Protein AF-A0A800ASK6-F1 (afdb_monomer_lite)

pLDDT: mean 94.33, std 5.46, range [66.62, 98.25]

Secondary structure (DSSP, 8-state):
----S-SS-HHHHHHHHGGGGTEEEEEETTEEEEEES-GGGHHHHHHHHHHHHHHH--

Radius of gyration: 11.34 Å; chains: 1; bounding box: 24×25×28 Å

Sequence (58 aa):
AGAKGVSLKAGDWVKKVAPIVSGGGGGRPDFAQAGGKDPSKIEDAKKEALEFVKRAFS

Foldseek 3Di:
DFDPPDPQFQQVLCQQLQVQQQKDWGDGRRDIDMDHDHPVRVVVSVVSSVVVVVVSVD

Structure (mmCIF, N/CA/C/O backbone):
data_AF-A0A800ASK6-F1
#
_entry.id   AF-A0A800ASK6-F1
#
loop_
_atom_site.group_PDB
_atom_site.id
_atom_site.type_symbol
_atom_site.label_atom_id
_atom_site.label_alt_id
_atom_site.label_comp_id
_atom_site.label_asym_id
_atom_site.label_entity_id
_atom_site.label_seq_id
_atom_site.pdbx_PDB_ins_code
_atom_site.Cartn_x
_atom_site.Cartn_y
_atom_site.Cartn_z
_atom_site.occupancy
_atom_site.B_iso_or_equiv
_atom_site.auth_seq_id
_atom_site.auth_comp_id
_atom_site.auth_asym_id
_atom_site.auth_atom_id
_atom_site.pdbx_PDB_model_num
ATOM 1 N N . ALA A 1 1 ? -4.147 -13.203 13.311 1.00 66.62 1 ALA A N 1
ATOM 2 C CA . ALA A 1 1 ? -3.041 -12.261 13.057 1.00 66.62 1 ALA A CA 1
ATOM 3 C C . ALA A 1 1 ? -3.472 -11.310 11.946 1.00 66.62 1 ALA A C 1
ATOM 5 O O . ALA A 1 1 ? -4.036 -11.799 10.972 1.00 66.62 1 ALA A O 1
ATOM 6 N N . GLY A 1 2 ? -3.273 -10.004 12.143 1.00 80.12 2 GLY A N 1
ATOM 7 C CA . GLY A 1 2 ? -3.771 -8.906 11.301 1.00 80.12 2 GLY A CA 1
ATOM 8 C C . GLY A 1 2 ? -4.161 -7.700 12.167 1.00 80.12 2 GLY A C 1
ATOM 9 O O . GLY A 1 2 ? -4.426 -7.871 13.361 1.00 80.12 2 GLY A O 1
ATOM 10 N N . ALA A 1 3 ? -4.156 -6.492 11.602 1.00 85.94 3 ALA A N 1
ATOM 11 C CA . ALA A 1 3 ? -4.532 -5.278 12.328 1.00 85.94 3 ALA A CA 1
ATOM 12 C C . ALA A 1 3 ? -6.037 -5.287 12.661 1.00 85.94 3 ALA A C 1
ATOM 14 O O . ALA A 1 3 ? -6.865 -5.594 11.806 1.00 85.94 3 ALA A O 1
ATOM 15 N N . LYS A 1 4 ? -6.405 -4.962 13.907 1.00 87.25 4 LYS A N 1
ATOM 16 C CA . LYS A 1 4 ? -7.802 -4.940 14.383 1.00 87.25 4 LYS A CA 1
ATOM 17 C C . LYS A 1 4 ? -8.193 -3.539 14.843 1.00 87.25 4 LYS A C 1
ATOM 19 O O . LYS A 1 4 ? -7.351 -2.815 15.357 1.00 87.25 4 LYS A O 1
ATOM 24 N N . GLY A 1 5 ? -9.471 -3.186 14.686 1.00 86.81 5 GLY A N 1
ATOM 25 C CA . GLY A 1 5 ? -9.999 -1.882 15.115 1.00 86.81 5 GLY A CA 1
ATOM 26 C C . GLY A 1 5 ? -9.556 -0.702 14.245 1.00 86.81 5 GLY A C 1
ATOM 27 O O . GLY A 1 5 ? -9.703 0.442 14.655 1.00 86.81 5 GLY A O 1
ATOM 28 N N . VAL A 1 6 ? -9.013 -0.973 13.055 1.00 88.56 6 VAL A N 1
ATOM 29 C CA . VAL A 1 6 ? -8.565 0.047 12.103 1.00 88.56 6 VAL A CA 1
ATOM 30 C C . VAL A 1 6 ? -9.633 0.220 11.025 1.00 88.56 6 VAL A C 1
ATOM 32 O O . VAL A 1 6 ? -10.083 -0.764 10.441 1.00 88.56 6 VAL A O 1
ATOM 35 N N . SER A 1 7 ? -10.055 1.460 10.767 1.00 89.44 7 SER A N 1
ATOM 36 C CA . SER A 1 7 ? -11.054 1.789 9.736 1.00 89.44 7 SER A CA 1
ATOM 37 C C . SER A 1 7 ? -10.517 1.598 8.313 1.00 89.44 7 SER A C 1
ATOM 39 O O . SER A 1 7 ? -11.268 1.254 7.399 1.00 89.44 7 SER A O 1
ATOM 41 N N . LEU A 1 8 ? -9.209 1.783 8.132 1.00 93.50 8 LEU A N 1
ATOM 42 C CA . LEU A 1 8 ? -8.514 1.565 6.873 1.00 93.50 8 LEU A CA 1
ATOM 43 C C . LEU A 1 8 ? -8.342 0.068 6.580 1.00 93.50 8 LEU A C 1
ATOM 45 O O . LEU A 1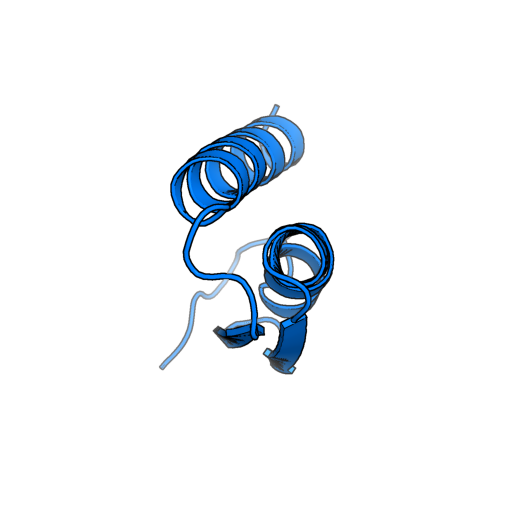 8 ? -7.727 -0.663 7.356 1.00 93.50 8 LEU A O 1
ATOM 49 N N . LYS A 1 9 ? -8.826 -0.380 5.417 1.00 95.00 9 LYS A N 1
ATOM 50 C CA . LYS A 1 9 ? -8.663 -1.765 4.954 1.00 95.00 9 LYS A CA 1
ATOM 51 C C . LYS A 1 9 ? -7.296 -1.952 4.295 1.00 95.00 9 LYS A C 1
ATOM 53 O O . LYS A 1 9 ? -6.972 -1.265 3.326 1.00 95.00 9 LYS A O 1
ATOM 58 N N . ALA A 1 10 ? -6.536 -2.954 4.738 1.00 96.00 10 ALA A N 1
ATOM 59 C CA . ALA A 1 10 ? -5.220 -3.276 4.178 1.00 96.00 10 ALA A CA 1
ATOM 60 C C . ALA A 1 10 ? -5.269 -3.557 2.663 1.00 96.00 10 ALA A C 1
ATOM 62 O O . ALA A 1 10 ? -4.362 -3.176 1.925 1.00 96.00 10 ALA A O 1
ATOM 63 N N . GLY A 1 11 ? -6.352 -4.182 2.184 1.00 96.06 11 GLY A N 1
ATOM 64 C CA . GLY A 1 11 ? -6.568 -4.450 0.761 1.00 96.06 11 GLY A CA 1
ATOM 65 C C . GLY A 1 11 ? -6.635 -3.188 -0.106 1.00 96.06 11 GLY A C 1
ATOM 66 O O . GLY A 1 11 ? -6.086 -3.181 -1.205 1.00 96.06 11 GLY A O 1
ATOM 67 N N . ASP A 1 12 ? -7.259 -2.118 0.385 1.00 95.81 12 ASP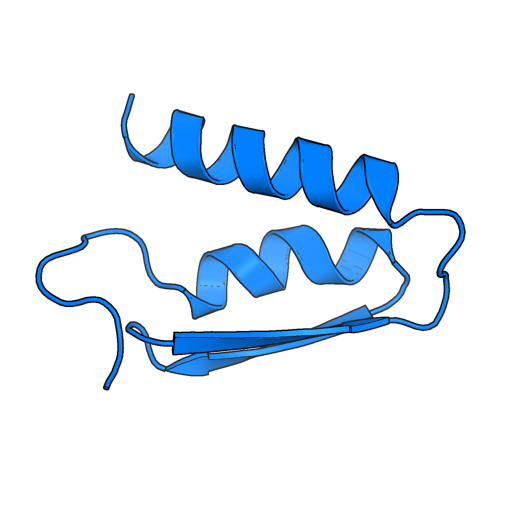 A N 1
ATOM 68 C CA . ASP 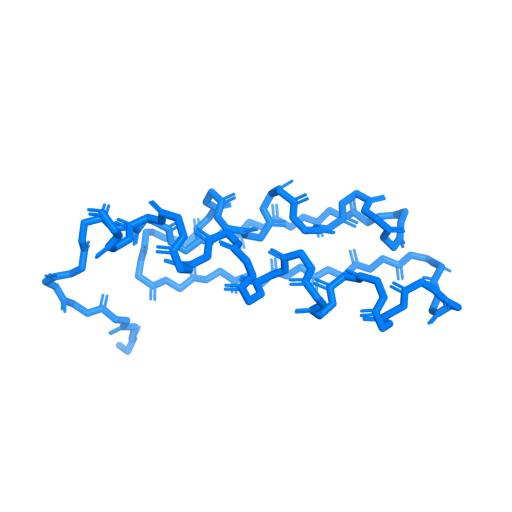A 1 12 ? -7.371 -0.858 -0.361 1.00 95.81 12 ASP A CA 1
ATOM 69 C C . ASP A 1 12 ? -6.017 -0.144 -0.421 1.00 95.81 12 ASP A C 1
ATOM 71 O O . ASP A 1 12 ? -5.642 0.405 -1.459 1.00 95.81 12 ASP A O 1
ATOM 75 N N . TRP A 1 13 ? -5.233 -0.254 0.655 1.00 95.75 13 TRP A N 1
ATOM 76 C CA . TRP A 1 13 ? -3.875 0.275 0.713 1.00 95.75 13 TRP A CA 1
ATOM 77 C C . TRP A 1 13 ? -2.961 -0.369 -0.336 1.00 95.75 13 TRP A C 1
ATOM 79 O O . TRP A 1 13 ? -2.359 0.332 -1.150 1.00 95.75 13 TRP A O 1
ATOM 89 N N . VAL A 1 14 ? -2.903 -1.704 -0.396 1.00 96.62 14 VAL A N 1
ATOM 90 C CA . VAL A 1 14 ? -2.033 -2.380 -1.373 1.00 96.62 14 VAL A CA 1
ATOM 91 C C . VAL A 1 14 ? -2.526 -2.217 -2.813 1.00 96.62 14 VAL A C 1
ATOM 93 O O . VAL A 1 14 ? -1.700 -2.116 -3.714 1.00 96.62 14 VAL A O 1
ATOM 96 N N . LYS A 1 15 ? -3.843 -2.121 -3.053 1.00 96.38 15 LYS A N 1
ATOM 97 C CA . LYS A 1 15 ? -4.400 -1.851 -4.393 1.00 96.38 15 LYS A CA 1
ATOM 98 C C . LYS A 1 15 ? -4.017 -0.473 -4.924 1.00 96.38 15 LYS A C 1
ATOM 100 O O . LYS A 1 15 ? -3.869 -0.320 -6.132 1.00 96.38 15 LYS A O 1
ATOM 105 N N . LYS A 1 16 ? -3.848 0.516 -4.043 1.00 95.88 16 LYS A N 1
ATOM 106 C CA . LYS A 1 16 ? -3.373 1.850 -4.423 1.00 95.88 16 LYS A CA 1
ATOM 107 C C . LYS A 1 16 ? -1.886 1.847 -4.784 1.00 95.88 16 LYS A C 1
ATOM 109 O O . LYS A 1 16 ? -1.494 2.516 -5.733 1.00 95.88 16 LYS A O 1
ATOM 114 N N . VAL A 1 17 ? -1.079 1.090 -4.040 1.00 97.38 17 VAL A N 1
ATOM 115 C CA . VAL A 1 17 ? 0.390 1.117 -4.134 1.00 97.38 17 VAL A CA 1
ATOM 116 C C . VAL A 1 17 ? 0.933 0.174 -5.214 1.00 97.38 17 VAL A C 1
ATOM 118 O O . VAL A 1 17 ? 1.851 0.539 -5.943 1.00 97.38 17 VAL A O 1
ATOM 121 N N .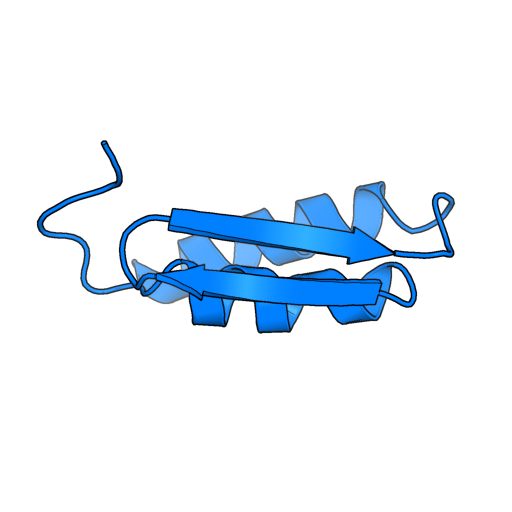 ALA A 1 18 ? 0.371 -1.030 -5.358 1.00 98.00 18 ALA A N 1
ATOM 122 C CA . ALA A 1 18 ? 0.890 -2.069 -6.255 1.00 98.00 18 ALA A CA 1
ATOM 123 C C . ALA A 1 18 ? 1.041 -1.645 -7.733 1.00 98.00 18 ALA A C 1
ATOM 125 O O . ALA A 1 18 ? 2.045 -2.022 -8.341 1.00 98.00 18 ALA A O 1
ATOM 126 N N . PRO A 1 19 ? 0.132 -0.842 -8.327 1.00 98.25 19 PRO A N 1
ATOM 127 C CA . PRO A 1 19 ? 0.276 -0.412 -9.717 1.00 98.25 19 PRO A CA 1
ATOM 128 C C . PRO A 1 19 ? 1.546 0.405 -9.997 1.00 98.25 19 PRO A C 1
ATOM 130 O O . PRO A 1 19 ? 2.047 0.357 -11.116 1.00 98.25 19 PRO A O 1
ATOM 133 N N . ILE A 1 20 ? 2.105 1.101 -8.996 1.00 98.19 20 ILE A N 1
ATOM 134 C CA . ILE A 1 20 ? 3.325 1.920 -9.145 1.00 98.19 20 ILE A CA 1
ATOM 135 C C . ILE A 1 20 ? 4.523 1.066 -9.573 1.00 98.19 20 ILE A C 1
ATOM 137 O O . ILE A 1 20 ? 5.334 1.500 -10.383 1.00 98.19 20 ILE A O 1
ATOM 141 N N . VAL A 1 21 ? 4.602 -0.168 -9.075 1.00 97.94 21 VAL A N 1
ATOM 142 C CA . VAL A 1 21 ? 5.652 -1.142 -9.420 1.00 97.94 21 VAL A CA 1
ATOM 143 C C . VAL A 1 21 ? 5.209 -2.102 -10.531 1.00 97.94 21 VAL A C 1
ATOM 145 O O . VAL A 1 21 ? 5.703 -3.226 -10.621 1.00 97.94 21 VAL A O 1
ATOM 148 N N . SER A 1 22 ? 4.249 -1.704 -11.376 1.00 97.62 22 SER A N 1
ATOM 149 C CA . SER A 1 22 ? 3.640 -2.570 -12.402 1.00 97.62 22 SER A CA 1
ATOM 150 C C . SER A 1 22 ? 3.129 -3.892 -11.814 1.00 97.62 22 SER A C 1
ATOM 152 O O . SER A 1 22 ? 3.431 -4.986 -12.304 1.00 97.62 22 SER A O 1
ATOM 154 N N . GLY A 1 23 ? 2.430 -3.782 -10.686 1.00 97.31 23 GLY A N 1
ATOM 155 C CA . GLY A 1 23 ? 2.079 -4.888 -9.815 1.00 97.31 23 GLY A CA 1
ATOM 156 C C . GLY A 1 23 ? 0.600 -5.001 -9.473 1.00 97.31 23 GLY A C 1
ATOM 157 O O . GLY A 1 23 ? -0.233 -4.190 -9.873 1.00 97.31 23 GLY A O 1
ATOM 158 N N . GLY A 1 24 ? 0.289 -6.033 -8.696 1.00 97.44 24 GLY A N 1
ATOM 159 C CA . GLY A 1 24 ? -1.044 -6.323 -8.183 1.00 97.44 24 GLY A CA 1
ATOM 160 C C . GLY A 1 24 ? -0.974 -6.931 -6.786 1.00 97.44 24 GLY A C 1
ATOM 161 O O . GLY A 1 24 ? 0.100 -7.273 -6.284 1.00 97.44 24 GLY A O 1
ATOM 162 N N . GLY A 1 25 ? -2.125 -7.057 -6.136 1.00 95.62 25 GLY A N 1
ATOM 163 C CA . GLY A 1 25 ? -2.189 -7.603 -4.789 1.00 95.62 25 GLY A CA 1
ATOM 164 C C . GLY A 1 25 ? -3.592 -7.618 -4.210 1.00 95.62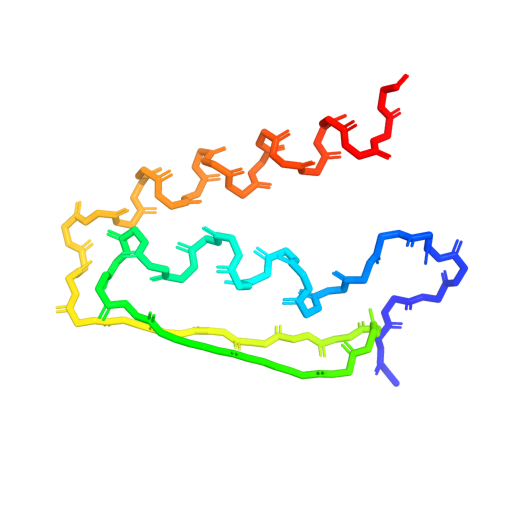 25 GLY A C 1
ATOM 165 O O . GLY A 1 25 ? -4.559 -7.170 -4.830 1.00 95.62 25 GLY A O 1
ATOM 166 N N . GLY A 1 26 ? -3.688 -8.144 -2.998 1.00 96.12 26 GLY A N 1
ATOM 167 C CA . GLY A 1 26 ? -4.943 -8.286 -2.287 1.00 96.12 26 GLY A CA 1
ATOM 168 C C . GLY A 1 26 ? -4.764 -8.952 -0.933 1.00 96.12 26 GLY A C 1
ATOM 169 O O . GLY A 1 26 ? -3.657 -9.244 -0.482 1.00 96.12 26 GLY A O 1
ATOM 170 N N . GLY A 1 27 ? -5.887 -9.166 -0.266 1.00 95.19 27 GLY A N 1
ATOM 171 C CA . GLY A 1 27 ? -5.930 -9.790 1.042 1.00 95.19 27 GLY A CA 1
ATOM 172 C C . GLY A 1 27 ? -7.212 -9.440 1.773 1.00 95.19 27 GLY A C 1
ATOM 173 O O . GLY A 1 27 ? -8.175 -8.937 1.191 1.00 95.19 27 GLY A O 1
ATOM 174 N N . ARG A 1 28 ? -7.207 -9.724 3.067 1.00 94.69 28 ARG A N 1
ATOM 175 C CA . ARG A 1 28 ? -8.301 -9.424 3.980 1.00 94.69 28 ARG A CA 1
ATOM 176 C C . ARG A 1 28 ? -8.228 -7.965 4.460 1.00 94.69 28 ARG A C 1
ATOM 178 O O . ARG A 1 28 ? -7.196 -7.311 4.307 1.00 94.69 28 ARG A O 1
ATOM 185 N N . PRO A 1 29 ? -9.297 -7.434 5.078 1.00 94.81 29 PRO A N 1
ATOM 186 C CA . PRO A 1 29 ? -9.282 -6.082 5.637 1.00 94.81 29 PRO A CA 1
ATOM 187 C C . PRO A 1 29 ? -8.158 -5.839 6.654 1.00 94.81 29 PRO A C 1
ATOM 189 O O . PRO A 1 29 ? -7.635 -4.733 6.721 1.00 94.81 29 PRO A O 1
ATOM 192 N N . ASP A 1 30 ? -7.768 -6.873 7.402 1.00 95.00 30 ASP A N 1
ATOM 193 C CA . ASP A 1 30 ? -6.753 -6.833 8.458 1.00 95.00 30 ASP A CA 1
ATOM 194 C C . ASP A 1 30 ? -5.325 -7.133 7.969 1.00 95.00 30 ASP A C 1
ATOM 196 O O . ASP A 1 30 ? -4.363 -6.918 8.710 1.00 95.00 30 ASP A O 1
ATOM 200 N N . PHE A 1 31 ? -5.175 -7.662 6.751 1.00 95.81 31 PHE A N 1
ATOM 201 C CA . PHE A 1 31 ? -3.889 -8.067 6.187 1.00 95.81 31 PHE A CA 1
ATOM 202 C C . PHE A 1 31 ? -3.952 -8.187 4.663 1.00 95.81 31 PHE A C 1
ATOM 204 O O . PHE A 1 31 ? -4.795 -8.911 4.134 1.00 95.81 31 PHE A O 1
ATOM 211 N N . ALA A 1 32 ? -3.010 -7.566 3.957 1.00 96.38 32 ALA A N 1
ATOM 212 C CA . ALA A 1 32 ? -2.893 -7.689 2.510 1.00 96.38 32 ALA A CA 1
ATOM 213 C C . ALA A 1 32 ? -1.433 -7.668 2.052 1.00 96.38 32 ALA A C 1
ATOM 215 O O . ALA A 1 32 ? -0.562 -7.146 2.746 1.00 96.38 32 ALA A O 1
ATOM 216 N N . GLN A 1 33 ? -1.185 -8.226 0.869 1.00 96.00 33 GLN A N 1
ATOM 217 C CA . GLN A 1 33 ? 0.132 -8.280 0.246 1.00 96.00 33 GLN A CA 1
ATOM 218 C C . GLN A 1 33 ? 0.033 -7.915 -1.238 1.00 96.00 33 GLN A C 1
ATOM 220 O O . GLN A 1 33 ? -0.977 -8.181 -1.894 1.00 96.00 33 GLN A O 1
ATOM 225 N N . ALA A 1 34 ? 1.096 -7.312 -1.764 1.00 95.00 34 ALA A N 1
ATOM 226 C CA . ALA A 1 34 ? 1.256 -7.002 -3.177 1.00 95.00 34 ALA A CA 1
ATOM 227 C C . ALA A 1 34 ? 2.692 -7.256 -3.645 1.00 95.00 34 ALA A C 1
ATOM 229 O O . ALA A 1 34 ? 3.617 -7.331 -2.836 1.00 95.00 34 ALA A O 1
ATOM 230 N N . GLY A 1 35 ? 2.862 -7.354 -4.961 1.00 94.56 35 GLY A N 1
ATOM 231 C CA . GLY A 1 35 ? 4.153 -7.413 -5.642 1.00 94.56 35 GLY A CA 1
ATOM 232 C C . GLY A 1 35 ? 4.041 -6.834 -7.051 1.00 94.56 35 GLY A C 1
ATOM 233 O O . GLY A 1 35 ? 2.933 -6.589 -7.526 1.00 94.56 35 GLY A O 1
ATOM 234 N N . GLY A 1 36 ? 5.170 -6.618 -7.724 1.00 96.56 36 GLY A N 1
ATOM 235 C CA . GLY A 1 36 ? 5.197 -6.028 -9.061 1.00 96.56 36 GLY A CA 1
ATOM 236 C C . GLY A 1 36 ? 6.459 -6.346 -9.849 1.00 96.56 36 GLY A C 1
ATOM 237 O O . GLY A 1 36 ? 7.406 -6.921 -9.316 1.00 96.56 36 GLY A O 1
ATOM 238 N N . LYS A 1 37 ? 6.426 -6.018 -11.144 1.00 97.94 37 LYS A N 1
ATOM 239 C CA . LYS A 1 37 ? 7.480 -6.341 -12.117 1.00 97.94 37 LYS A CA 1
ATOM 240 C C . LYS A 1 37 ? 8.545 -5.254 -12.253 1.00 97.94 37 LYS A C 1
ATOM 242 O O . LYS A 1 37 ? 9.602 -5.535 -12.804 1.00 97.94 37 LYS A O 1
ATOM 247 N N . ASP A 1 38 ? 8.269 -4.040 -11.777 1.00 97.44 38 ASP A N 1
ATOM 248 C CA . ASP A 1 38 ? 9.181 -2.902 -11.872 1.00 97.44 38 ASP A CA 1
ATOM 249 C C . ASP A 1 38 ? 9.783 -2.555 -10.497 1.00 97.44 38 ASP A C 1
ATOM 251 O O . ASP A 1 38 ? 9.214 -1.752 -9.749 1.00 97.44 38 ASP A O 1
ATOM 255 N N . PRO A 1 39 ? 10.935 -3.148 -10.130 1.00 96.56 39 PRO A N 1
ATOM 256 C CA . PRO A 1 39 ? 11.603 -2.843 -8.869 1.00 96.56 39 PRO A CA 1
ATOM 257 C C . PRO A 1 39 ? 12.185 -1.423 -8.823 1.00 96.56 39 PRO A C 1
ATOM 259 O O . PRO A 1 39 ? 12.435 -0.917 -7.730 1.00 96.56 39 PRO A O 1
ATOM 262 N N . SER A 1 40 ? 12.378 -0.748 -9.967 1.00 98.25 40 SER A N 1
ATOM 263 C CA . SER A 1 40 ? 12.951 0.608 -10.002 1.00 98.25 40 SER A CA 1
ATOM 264 C C . SER A 1 40 ? 12.036 1.652 -9.348 1.00 98.25 40 SER A C 1
ATOM 266 O O . SER A 1 40 ? 12.501 2.687 -8.876 1.00 98.25 40 SER A O 1
ATOM 268 N N . LYS A 1 41 ? 10.738 1.345 -9.250 1.00 97.88 41 LYS A N 1
ATOM 269 C CA . LYS A 1 41 ? 9.692 2.198 -8.673 1.00 97.88 41 LYS A CA 1
ATOM 270 C C . LYS A 1 41 ? 9.404 1.932 -7.195 1.00 97.88 41 LYS A C 1
ATOM 272 O O . LYS A 1 41 ? 8.446 2.475 -6.646 1.00 97.88 41 LYS A O 1
ATOM 277 N N . ILE A 1 42 ? 10.215 1.113 -6.520 1.00 96.44 42 ILE A N 1
ATOM 278 C CA . ILE A 1 42 ? 9.952 0.719 -5.128 1.00 96.44 42 ILE A CA 1
ATOM 279 C C . ILE A 1 42 ? 9.955 1.908 -4.156 1.00 96.44 42 ILE A C 1
ATOM 281 O O . ILE A 1 42 ? 9.156 1.939 -3.221 1.00 96.44 42 ILE A O 1
ATOM 285 N N . GLU A 1 43 ? 10.801 2.911 -4.390 1.00 98.06 43 GLU A N 1
ATOM 286 C CA . GLU A 1 43 ? 10.852 4.108 -3.545 1.00 98.06 43 GLU A CA 1
ATOM 287 C C . GLU A 1 43 ? 9.620 5.003 -3.740 1.00 98.06 43 GLU A C 1
ATOM 289 O O . GLU A 1 43 ? 9.077 5.522 -2.763 1.00 98.06 43 GLU A O 1
ATOM 294 N N . ASP A 1 44 ? 9.111 5.115 -4.970 1.00 97.94 44 ASP A N 1
ATOM 295 C CA . ASP A 1 44 ? 7.858 5.822 -5.261 1.00 97.94 44 ASP A CA 1
ATOM 296 C C . ASP A 1 44 ? 6.667 5.114 -4.593 1.00 97.94 44 ASP A C 1
ATOM 298 O O . ASP A 1 44 ? 5.820 5.753 -3.964 1.00 97.94 44 ASP A O 1
ATOM 302 N N . ALA A 1 45 ? 6.642 3.778 -4.640 1.00 97.62 45 ALA A N 1
ATOM 303 C CA . ALA A 1 45 ? 5.620 2.971 -3.981 1.00 97.62 45 ALA A CA 1
ATOM 304 C C . ALA A 1 45 ? 5.636 3.135 -2.451 1.00 97.62 45 ALA A C 1
ATOM 306 O O . ALA A 1 45 ? 4.577 3.275 -1.840 1.00 97.62 45 ALA A O 1
ATOM 307 N N . LYS A 1 46 ? 6.820 3.170 -1.820 1.00 96.81 46 LYS A N 1
ATOM 308 C CA . LYS A 1 46 ? 6.955 3.429 -0.373 1.00 96.81 46 LYS A CA 1
ATOM 309 C C . LYS A 1 46 ? 6.437 4.815 0.014 1.00 96.81 46 LYS A C 1
ATOM 311 O O . LYS A 1 46 ? 5.767 4.942 1.039 1.00 96.81 46 LYS A O 1
ATOM 316 N N . LYS A 1 47 ? 6.729 5.841 -0.794 1.00 98.19 47 LYS A N 1
ATOM 317 C CA . LYS A 1 47 ? 6.237 7.208 -0.565 1.00 98.19 47 LYS A CA 1
ATOM 318 C C . LYS A 1 47 ? 4.712 7.260 -0.626 1.00 98.19 47 LYS A C 1
ATOM 320 O O . LYS A 1 47 ? 4.098 7.683 0.349 1.00 98.19 47 LYS A O 1
ATOM 325 N N . GLU A 1 48 ? 4.105 6.748 -1.698 1.00 97.50 48 GLU A N 1
ATOM 326 C CA . GLU A 1 48 ? 2.639 6.707 -1.823 1.00 97.50 48 GLU A CA 1
ATOM 327 C C . GLU A 1 48 ? 2.000 5.885 -0.696 1.00 97.50 48 GLU A C 1
ATOM 329 O O . GLU A 1 48 ? 0.969 6.280 -0.153 1.00 97.50 48 GLU A O 1
ATOM 334 N N . ALA A 1 49 ? 2.616 4.768 -0.293 1.00 96.62 49 ALA A N 1
ATOM 335 C CA . ALA A 1 49 ? 2.112 3.955 0.809 1.00 96.62 49 ALA A CA 1
ATOM 336 C C . ALA A 1 49 ? 2.023 4.757 2.115 1.00 96.62 49 ALA A C 1
ATOM 338 O O . ALA A 1 49 ? 1.000 4.701 2.803 1.00 96.62 49 ALA A O 1
ATOM 339 N N . LEU A 1 50 ? 3.069 5.520 2.441 1.00 97.06 50 LEU A N 1
ATOM 340 C CA . LEU A 1 50 ? 3.098 6.368 3.629 1.00 97.06 50 LEU A CA 1
ATOM 341 C C . LEU A 1 50 ? 2.082 7.513 3.535 1.00 97.06 50 LEU A C 1
ATOM 343 O O . LEU A 1 50 ? 1.379 7.792 4.507 1.00 97.06 50 LEU A O 1
ATOM 347 N N . GLU A 1 51 ? 1.989 8.175 2.382 1.00 97.06 51 GLU A N 1
ATOM 348 C CA . GLU A 1 51 ? 1.036 9.267 2.180 1.00 97.06 51 GLU A CA 1
ATOM 349 C C . GLU A 1 51 ? -0.417 8.801 2.260 1.00 97.06 51 GLU A C 1
ATOM 351 O O . GLU A 1 51 ? -1.240 9.467 2.884 1.00 97.06 51 GLU A O 1
ATOM 356 N N . PHE A 1 52 ? -0.739 7.648 1.674 1.00 95.44 52 PHE A N 1
ATOM 357 C CA . PHE A 1 52 ? -2.081 7.079 1.716 1.00 95.44 52 PHE A CA 1
ATOM 358 C C . PHE A 1 52 ? -2.554 6.845 3.154 1.00 95.44 52 PHE A C 1
ATOM 360 O O . PHE A 1 52 ? -3.659 7.253 3.506 1.00 95.44 52 PHE A O 1
ATOM 367 N N . VAL A 1 53 ? -1.706 6.247 3.998 1.00 93.75 53 VAL A N 1
ATOM 368 C CA . VAL A 1 53 ? -2.016 6.043 5.420 1.00 93.75 53 VAL A CA 1
ATOM 369 C C . VAL A 1 53 ? -2.189 7.377 6.140 1.00 93.75 53 VAL A C 1
ATOM 371 O O . VAL A 1 53 ? -3.169 7.540 6.855 1.00 93.75 53 VAL A O 1
ATOM 374 N N . LYS A 1 54 ? -1.309 8.361 5.919 1.00 94.94 54 LYS A N 1
ATOM 375 C CA . LYS A 1 54 ? -1.462 9.692 6.531 1.00 94.94 54 LYS A CA 1
ATOM 376 C C . LYS A 1 54 ? -2.798 10.338 6.164 1.00 94.94 54 LYS A C 1
ATOM 378 O O . LYS A 1 54 ? -3.489 10.822 7.052 1.00 94.94 54 LYS A O 1
ATOM 383 N N . ARG A 1 55 ? -3.186 10.283 4.883 1.00 93.56 55 ARG A N 1
ATOM 384 C CA . ARG A 1 55 ? -4.480 10.790 4.394 1.00 93.56 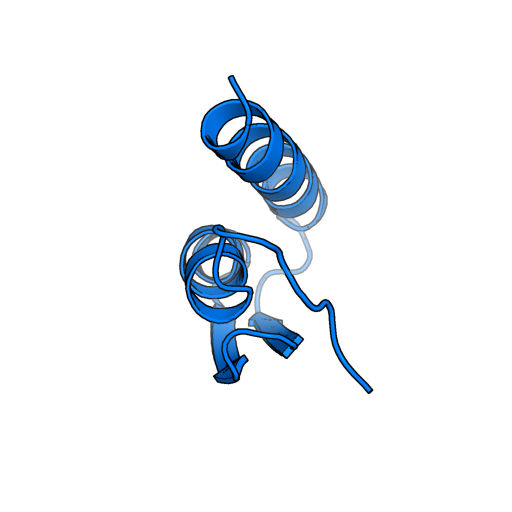55 ARG A CA 1
ATOM 385 C C . ARG A 1 55 ? -5.672 10.062 5.017 1.00 93.56 55 ARG A C 1
ATOM 387 O O . ARG A 1 55 ? -6.706 10.679 5.210 1.00 93.56 55 ARG A O 1
ATOM 394 N N . ALA A 1 56 ? -5.541 8.774 5.328 1.00 89.69 56 ALA A N 1
ATOM 395 C CA . ALA A 1 56 ? -6.613 7.982 5.931 1.00 89.69 56 ALA A CA 1
ATOM 396 C C . ALA A 1 56 ? -6.854 8.277 7.426 1.00 89.69 56 ALA A C 1
ATOM 398 O O . ALA A 1 56 ? -7.897 7.888 7.949 1.00 89.69 56 ALA A O 1
ATOM 399 N N . PHE A 1 57 ? -5.902 8.925 8.105 1.00 86.00 57 PHE A N 1
ATOM 400 C CA . PHE A 1 57 ? -5.976 9.271 9.532 1.00 86.00 57 PHE A CA 1
ATOM 401 C C . PHE A 1 57 ? -5.888 10.783 9.805 1.00 86.00 57 PHE A C 1
ATOM 403 O O . PHE A 1 57 ? -5.758 11.172 10.965 1.00 86.00 57 PHE A O 1
ATOM 410 N N . SER A 1 58 ? -5.919 11.612 8.757 1.00 82.50 58 SER A N 1
ATOM 411 C CA . SER A 1 58 ? -6.070 13.072 8.859 1.00 82.50 58 SER A CA 1
ATOM 412 C C . SER A 1 58 ? -7.547 13.437 8.811 1.00 82.50 58 SER A C 1
ATOM 414 O O . SER A 1 58 ? -7.936 14.362 9.552 1.00 82.50 58 SER A O 1
#